Protein AF-A0A7C7U9U5-F1 (afdb_monomer)

Solvent-accessible surface area (backbone atoms only — not comparable to full-atom values): 8487 Å² total; per-residue (Å²): 133,89,76,88,84,78,99,73,86,86,86,87,78,86,52,72,63,61,55,50,49,50,51,50,50,47,53,46,39,74,75,70,62,76,80,76,63,93,83,74,55,76,63,56,59,49,48,33,50,52,46,45,48,65,56,68,72,44,64,77,46,37,72,56,42,53,72,72,32,30,50,54,52,48,53,52,51,47,56,51,35,47,54,51,37,70,52,36,88,82,43,54,72,69,54,50,51,50,51,53,53,51,50,50,54,50,46,36,51,46,30,59,60,19,36,75,41,59,75,92,47,18,47,61,42,42,52,54,52,48,52,53,49,51,52,51,53,57,49,52,58,63,73,76,105

Sequence (145 aa):
MRASSRAEGAALLLDLEYWHAACAMRRLALYFWKEPAKGKTMTDVETRRIAVERILEDEALTADLTDQAAALLLEWGLTRAEAMAQQAEELSQAELDAHLAALRRTMKRISRQAGKAAPKAQVERVRVLLAETEMVQNLEAKIGA

Secondary structure (DSSP, 8-state):
---------SSS---THHHHHHHHHHHHHHHH-----TT--HHHHHHHHHHHHHHHT-GGGTTTS-HHHHHHHHHHHHHHHHHHHHTTTSS-HHHHHHHHHHHHHHHHHHHHHHHTS-HHHHHHHHHHHHHHHHHHHHHHHHH--

Structure (mmCIF, N/CA/C/O backbone):
data_AF-A0A7C7U9U5-F1
#
_entry.id   AF-A0A7C7U9U5-F1
#
loop_
_atom_site.group_PDB
_atom_site.id
_atom_site.type_symbol
_atom_site.label_atom_id
_atom_site.label_alt_id
_atom_site.label_comp_id
_atom_site.label_asym_id
_atom_site.label_entity_id
_atom_site.label_seq_id
_atom_site.pdbx_PDB_ins_code
_atom_site.Cartn_x
_atom_site.Cartn_y
_atom_site.Cartn_z
_atom_site.occupancy
_atom_site.B_iso_or_equiv
_atom_site.auth_seq_id
_atom_site.auth_comp_id
_atom_site.auth_asym_id
_atom_site.auth_atom_id
_atom_site.pdbx_PDB_model_num
ATOM 1 N N . MET A 1 1 ? 15.422 -39.427 -37.088 1.00 35.88 1 MET A N 1
ATOM 2 C CA . MET A 1 1 ? 15.121 -38.144 -37.769 1.00 35.88 1 MET A CA 1
ATOM 3 C C . MET A 1 1 ? 13.836 -37.617 -37.149 1.00 35.88 1 MET A C 1
ATOM 5 O O . MET A 1 1 ? 12.877 -38.366 -37.120 1.00 35.88 1 MET A O 1
ATOM 9 N N . ARG A 1 2 ? 13.918 -36.579 -36.302 1.00 31.75 2 ARG A N 1
ATOM 10 C CA . ARG A 1 2 ? 13.602 -35.163 -36.621 1.00 31.75 2 ARG A CA 1
ATOM 11 C C . ARG A 1 2 ? 12.210 -35.003 -37.249 1.00 31.75 2 ARG A C 1
ATOM 13 O O . ARG A 1 2 ? 11.957 -35.652 -38.247 1.00 31.75 2 ARG A O 1
ATOM 20 N N . ALA A 1 3 ? 11.338 -34.100 -36.830 1.00 33.00 3 ALA A N 1
ATOM 21 C CA . ALA A 1 3 ? 11.265 -33.151 -35.718 1.00 33.00 3 ALA A CA 1
ATOM 22 C C . ALA A 1 3 ? 9.868 -32.491 -35.830 1.00 33.00 3 ALA A C 1
ATOM 24 O O . ALA A 1 3 ? 9.348 -32.457 -36.937 1.00 33.00 3 ALA A O 1
ATOM 25 N N . SER A 1 4 ? 9.340 -31.963 -34.714 1.00 34.16 4 SER A N 1
ATOM 26 C CA . SER A 1 4 ? 8.755 -30.607 -34.560 1.00 34.16 4 SER A CA 1
ATOM 27 C C . SER A 1 4 ? 7.737 -30.128 -35.624 1.00 34.16 4 SER A C 1
ATOM 29 O O . SER A 1 4 ? 7.989 -30.175 -36.813 1.00 34.16 4 SER A O 1
ATOM 31 N N . SER A 1 5 ? 6.600 -29.514 -35.326 1.00 36.78 5 SER A N 1
ATOM 32 C CA . SER A 1 5 ? 6.344 -28.459 -34.346 1.00 36.78 5 SER A CA 1
ATOM 33 C C . SER A 1 5 ? 4.878 -28.059 -34.572 1.00 36.78 5 SER A C 1
ATOM 35 O O . SER A 1 5 ? 4.452 -27.929 -35.715 1.00 36.78 5 SER A O 1
ATOM 37 N N . ARG A 1 6 ? 4.052 -27.948 -33.536 1.00 39.94 6 ARG A N 1
ATOM 38 C CA . ARG A 1 6 ? 3.688 -26.660 -32.915 1.00 39.94 6 ARG A CA 1
ATOM 39 C C . ARG A 1 6 ? 2.192 -26.409 -33.093 1.00 39.94 6 ARG A C 1
ATOM 41 O O . ARG A 1 6 ? 1.759 -25.556 -33.856 1.00 39.94 6 ARG A O 1
ATOM 48 N N . ALA A 1 7 ? 1.407 -27.141 -32.311 1.00 35.06 7 ALA A N 1
ATOM 49 C CA . ALA A 1 7 ? 0.141 -26.626 -31.806 1.00 35.06 7 ALA A CA 1
ATOM 50 C C . ALA A 1 7 ? 0.448 -25.701 -30.607 1.00 35.06 7 ALA A C 1
ATOM 52 O O . ALA A 1 7 ? 0.059 -25.969 -29.480 1.00 35.06 7 ALA A O 1
ATOM 53 N N . GLU A 1 8 ? 1.224 -24.642 -30.842 1.00 40.84 8 GLU A N 1
ATOM 54 C CA . GLU A 1 8 ? 1.424 -23.539 -29.895 1.00 40.84 8 GLU A CA 1
ATOM 55 C C . GLU A 1 8 ? 1.022 -22.274 -30.647 1.00 40.84 8 GLU A C 1
ATOM 57 O O . GLU A 1 8 ? 1.799 -21.717 -31.418 1.00 40.84 8 GLU A O 1
ATOM 62 N N . GLY A 1 9 ? -0.236 -21.871 -30.510 1.00 33.72 9 GLY A N 1
ATOM 63 C CA . GLY A 1 9 ? -0.741 -20.710 -31.241 1.00 33.72 9 GLY A CA 1
ATOM 64 C C . GLY A 1 9 ? -2.056 -20.150 -30.720 1.00 33.72 9 GLY A C 1
ATOM 65 O O . GLY A 1 9 ? -2.730 -19.450 -31.460 1.00 33.72 9 GLY A O 1
ATOM 66 N N . ALA A 1 10 ? -2.447 -20.467 -29.482 1.00 36.88 10 ALA A N 1
ATOM 67 C CA . ALA A 1 10 ? -3.734 -20.032 -28.928 1.00 36.88 10 ALA A CA 1
ATOM 68 C C . ALA A 1 10 ? -3.642 -19.378 -27.537 1.00 36.88 10 ALA A C 1
ATOM 70 O O . ALA A 1 10 ? -4.673 -19.120 -26.930 1.00 36.88 10 ALA A O 1
ATOM 71 N N . ALA A 1 11 ? -2.440 -19.109 -27.009 1.00 38.94 11 ALA A N 1
ATOM 72 C CA . ALA A 1 11 ? -2.285 -18.733 -25.596 1.00 38.94 11 ALA A CA 1
ATOM 73 C C . ALA A 1 11 ? -1.571 -17.396 -25.319 1.00 38.94 11 ALA A C 1
ATOM 75 O O . ALA A 1 11 ? -1.370 -17.071 -24.155 1.00 38.94 11 ALA A O 1
ATOM 76 N N . LEU A 1 12 ? -1.174 -16.611 -26.328 1.00 41.47 12 LEU A N 1
ATOM 77 C CA . LEU A 1 12 ? -0.322 -15.428 -26.095 1.00 41.47 12 LEU A CA 1
ATOM 78 C C . LEU A 1 12 ? -0.749 -14.157 -26.839 1.00 41.47 12 LEU A C 1
ATOM 80 O O . LEU A 1 12 ? 0.100 -13.350 -27.186 1.00 41.47 12 LEU A O 1
ATOM 84 N N . LEU A 1 13 ? -2.049 -13.962 -27.071 1.00 39.28 13 LEU A N 1
ATOM 85 C CA . LEU A 1 13 ? -2.590 -12.737 -27.684 1.00 39.28 13 LEU A CA 1
ATOM 86 C C . LEU A 1 13 ? -3.966 -12.365 -27.090 1.00 39.28 13 LEU A C 1
ATOM 88 O O . LEU A 1 13 ? -4.894 -11.993 -27.797 1.00 39.28 13 LEU A O 1
ATOM 92 N N . LEU A 1 14 ? -4.116 -12.482 -25.767 1.00 40.53 14 LEU A N 1
ATOM 93 C CA . LEU A 1 14 ? -5.095 -11.678 -25.023 1.00 40.53 14 LEU A CA 1
ATOM 94 C C . LEU A 1 14 ? -4.315 -10.559 -24.335 1.00 40.53 14 LEU A C 1
ATOM 96 O O . LEU A 1 14 ? -3.990 -10.604 -23.150 1.00 40.53 14 LEU A O 1
ATOM 100 N N . ASP A 1 15 ? -3.935 -9.632 -25.212 1.00 39.78 15 ASP A N 1
ATOM 101 C CA . ASP A 1 15 ? -3.209 -8.389 -25.010 1.00 39.78 15 ASP A CA 1
ATOM 102 C C . ASP A 1 15 ? -3.837 -7.492 -23.935 1.00 39.78 15 ASP A C 1
ATOM 104 O O . ASP A 1 15 ? -5.010 -7.620 -23.580 1.00 39.78 15 ASP A O 1
ATOM 108 N N . LEU A 1 16 ? -3.027 -6.540 -23.464 1.00 42.84 16 LEU A N 1
ATOM 109 C CA . LEU A 1 16 ? -3.282 -5.411 -22.552 1.00 42.84 16 LEU A CA 1
ATOM 110 C C . LEU A 1 16 ? -4.718 -4.843 -22.458 1.00 42.84 16 LEU A C 1
ATOM 112 O O . LEU A 1 16 ? -5.061 -4.238 -21.444 1.00 42.84 16 LEU A O 1
ATOM 116 N N . GLU A 1 17 ? -5.557 -4.997 -23.476 1.00 37.53 17 GLU A N 1
ATOM 117 C CA . GLU A 1 17 ? -6.953 -4.557 -23.484 1.00 37.53 17 GLU A CA 1
ATOM 118 C C . GLU A 1 17 ? -7.839 -5.357 -22.520 1.00 37.53 17 GLU A C 1
ATOM 120 O O . GLU A 1 17 ? -8.732 -4.776 -21.906 1.00 37.53 17 GLU A O 1
ATOM 125 N N . TYR A 1 18 ? -7.549 -6.643 -22.277 1.00 44.41 18 TYR A N 1
ATOM 126 C CA . TYR A 1 18 ? -8.264 -7.428 -21.258 1.00 44.41 18 TYR A CA 1
ATOM 127 C C . TYR A 1 18 ? -7.891 -6.981 -19.833 1.00 44.41 18 TYR A C 1
ATOM 129 O O . TYR A 1 18 ? -8.721 -7.023 -18.926 1.00 44.41 18 TYR A O 1
ATOM 137 N N . TRP A 1 19 ? -6.665 -6.473 -19.644 1.00 42.41 19 TRP A N 1
ATOM 138 C CA . TRP A 1 19 ? -6.205 -5.871 -18.386 1.00 42.41 19 TRP A CA 1
ATOM 139 C C . TRP A 1 19 ? -6.779 -4.463 -18.182 1.00 42.41 19 TRP A C 1
ATOM 141 O O . TRP A 1 19 ? -7.214 -4.145 -17.081 1.00 42.41 19 TRP A O 1
ATOM 151 N N . HIS A 1 20 ? -6.887 -3.639 -19.230 1.00 42.66 20 HIS A N 1
ATOM 152 C CA . HIS A 1 20 ? -7.583 -2.349 -19.148 1.00 42.66 20 HIS A CA 1
ATOM 153 C C . HIS A 1 20 ? -9.096 -2.506 -18.971 1.00 42.66 20 HIS A C 1
ATOM 155 O O . HIS A 1 20 ? -9.679 -1.756 -18.193 1.00 42.66 20 HIS A O 1
ATOM 161 N N . ALA A 1 21 ? -9.731 -3.494 -19.607 1.00 39.59 21 ALA A N 1
ATOM 162 C CA . ALA A 1 21 ? -11.138 -3.813 -19.391 1.00 39.59 21 ALA A CA 1
ATOM 163 C C . ALA A 1 21 ? -11.374 -4.380 -17.984 1.00 39.59 21 ALA A C 1
ATOM 165 O O . ALA A 1 21 ? -12.330 -3.977 -17.334 1.00 39.59 21 ALA A O 1
ATOM 166 N N . ALA A 1 22 ? -10.486 -5.228 -17.454 1.00 43.53 22 ALA A N 1
ATOM 167 C CA . ALA A 1 22 ? -10.568 -5.705 -16.072 1.00 43.53 22 ALA A CA 1
ATOM 168 C C . ALA A 1 22 ? -10.288 -4.591 -15.045 1.00 43.53 22 ALA A C 1
ATOM 170 O O . ALA A 1 22 ? -10.997 -4.496 -14.046 1.00 43.53 22 ALA A O 1
ATOM 171 N N . CYS A 1 23 ? -9.327 -3.696 -15.294 1.00 40.41 23 CYS A N 1
ATOM 172 C CA . CYS A 1 23 ? -9.069 -2.525 -14.451 1.00 40.41 23 CYS A CA 1
ATOM 173 C C . CYS A 1 23 ? -10.193 -1.487 -14.534 1.00 40.41 23 CYS A C 1
ATOM 175 O O . CYS A 1 23 ? -10.561 -0.931 -13.507 1.00 40.41 23 CYS A O 1
ATOM 177 N N . ALA A 1 24 ? -10.783 -1.241 -15.705 1.00 40.00 24 ALA A N 1
ATOM 178 C CA . ALA A 1 24 ? -11.919 -0.334 -15.870 1.00 40.00 24 ALA A CA 1
ATOM 179 C C . ALA A 1 24 ? -13.219 -0.939 -15.324 1.00 40.00 24 ALA A C 1
ATOM 181 O O . ALA A 1 24 ? -13.995 -0.228 -14.693 1.00 40.00 24 ALA A O 1
ATOM 182 N N . MET A 1 25 ? -13.430 -2.250 -15.468 1.00 35.06 25 MET A N 1
ATOM 183 C CA . MET A 1 25 ? -14.557 -2.953 -14.851 1.00 35.06 25 MET A CA 1
ATOM 184 C C . MET A 1 25 ? -14.392 -3.088 -13.338 1.00 35.06 25 MET A C 1
ATOM 186 O O . MET A 1 25 ? -15.389 -3.009 -12.632 1.00 35.06 25 MET A O 1
ATOM 190 N N . ARG A 1 26 ? -13.167 -3.183 -12.802 1.00 47.38 26 ARG A N 1
ATOM 191 C CA . ARG A 1 26 ? -12.921 -3.119 -11.352 1.00 47.38 26 ARG A CA 1
ATOM 192 C C . ARG A 1 26 ? -12.973 -1.690 -10.813 1.00 47.38 26 ARG A C 1
ATOM 194 O O . ARG A 1 26 ? -13.443 -1.499 -9.703 1.00 47.38 26 ARG A O 1
ATOM 201 N N . ARG A 1 27 ? -12.608 -0.679 -11.608 1.00 43.22 27 ARG A N 1
ATOM 202 C CA . ARG A 1 27 ? -12.834 0.748 -11.314 1.00 43.22 27 ARG A CA 1
ATOM 203 C C . ARG A 1 27 ? -14.328 1.083 -11.307 1.00 43.22 27 ARG A C 1
ATOM 205 O O . ARG A 1 27 ? -14.774 1.778 -10.407 1.00 43.22 27 ARG A O 1
ATOM 212 N N . LEU A 1 28 ? -15.116 0.528 -12.228 1.00 42.09 28 LEU A N 1
ATOM 213 C CA . LEU A 1 28 ? -16.578 0.624 -12.203 1.00 42.09 28 LEU A CA 1
ATOM 214 C C . LEU A 1 28 ? -17.199 -0.233 -11.092 1.00 42.09 28 LEU A C 1
ATOM 216 O O . LEU A 1 28 ? -18.157 0.212 -10.483 1.00 42.09 28 LEU A O 1
ATOM 220 N N . ALA A 1 29 ? -16.637 -1.390 -10.734 1.00 44.09 29 ALA A N 1
ATOM 221 C CA . ALA A 1 29 ? -17.088 -2.168 -9.575 1.00 44.09 29 ALA A CA 1
ATOM 222 C C . ALA A 1 29 ? -16.782 -1.465 -8.238 1.00 44.09 29 ALA A C 1
ATOM 224 O O . ALA A 1 29 ? -17.594 -1.531 -7.318 1.00 44.09 29 ALA A O 1
ATOM 225 N N . LEU A 1 30 ? -15.661 -0.736 -8.153 1.00 47.00 30 LEU A N 1
ATOM 226 C CA . LEU A 1 30 ? -15.316 0.140 -7.027 1.00 47.00 30 LEU A CA 1
ATOM 227 C C . LEU A 1 30 ? -16.237 1.370 -6.940 1.00 47.00 30 LEU A C 1
ATOM 229 O O . LEU A 1 30 ? -16.491 1.844 -5.839 1.00 47.00 30 LEU A O 1
ATOM 233 N N . TYR A 1 31 ? -16.778 1.850 -8.067 1.00 44.44 31 TYR A N 1
ATOM 234 C CA . TYR A 1 31 ? -17.786 2.919 -8.088 1.00 44.44 31 TYR A CA 1
ATOM 235 C C . TYR A 1 31 ? -19.244 2.423 -8.008 1.00 44.44 31 TYR A C 1
ATOM 237 O O . TYR A 1 31 ? -20.115 3.231 -7.697 1.00 44.44 31 TYR A O 1
ATOM 245 N N . PHE A 1 32 ? -19.540 1.141 -8.273 1.00 44.78 32 PHE A N 1
ATOM 246 C CA . PHE A 1 32 ? -20.923 0.687 -8.492 1.00 44.78 32 PHE A CA 1
ATOM 247 C C . PHE A 1 32 ? -21.409 -0.518 -7.674 1.00 44.78 32 PHE A C 1
ATOM 249 O O . PHE A 1 32 ? -22.621 -0.700 -7.630 1.00 44.78 32 PHE A O 1
ATOM 256 N N . TRP A 1 33 ? -20.593 -1.369 -7.028 1.00 41.91 33 TRP A N 1
ATOM 257 C CA . TRP A 1 33 ? -21.207 -2.581 -6.452 1.00 41.91 33 TRP A CA 1
ATOM 258 C C . TRP A 1 33 ? -20.448 -3.292 -5.328 1.00 41.91 33 TRP A C 1
ATOM 260 O O . TRP A 1 33 ? -19.623 -4.178 -5.546 1.00 41.91 33 TRP A O 1
ATOM 270 N N . LYS A 1 34 ? -20.908 -3.043 -4.103 1.00 40.94 34 LYS A N 1
ATOM 271 C CA . LYS A 1 34 ? -21.497 -4.117 -3.295 1.00 40.94 34 LYS A CA 1
ATOM 272 C C . LYS A 1 34 ? -22.622 -3.487 -2.485 1.00 40.94 34 LYS A C 1
ATOM 274 O O . LYS A 1 34 ? -22.343 -2.729 -1.558 1.00 40.94 34 LYS A O 1
ATOM 279 N N . GLU A 1 35 ? -23.871 -3.755 -2.873 1.00 45.56 35 GLU A N 1
ATOM 280 C CA . GLU A 1 35 ? -25.039 -3.452 -2.040 1.00 45.56 35 GLU A CA 1
ATOM 281 C C . GLU A 1 35 ? -24.721 -3.872 -0.597 1.00 45.56 35 GLU A C 1
ATOM 283 O O . GLU A 1 35 ? -24.213 -4.986 -0.393 1.00 45.56 35 GLU A O 1
ATOM 288 N N . PRO A 1 36 ? -24.923 -2.994 0.403 1.00 43.12 36 PRO A N 1
ATOM 289 C CA . PRO A 1 36 ? -24.599 -3.343 1.771 1.00 43.12 36 PRO A CA 1
ATOM 290 C C . PRO A 1 36 ? -25.417 -4.577 2.139 1.00 43.12 36 PRO A C 1
ATOM 292 O O . PRO A 1 36 ? -26.648 -4.580 2.059 1.00 43.12 36 PRO A O 1
ATOM 295 N N . ALA A 1 37 ? -24.713 -5.647 2.514 1.00 49.41 37 ALA A N 1
ATOM 296 C CA . ALA A 1 37 ? -25.331 -6.811 3.122 1.00 49.41 37 ALA A CA 1
ATOM 297 C C . ALA A 1 37 ? -26.270 -6.316 4.232 1.00 49.41 37 ALA A C 1
ATOM 299 O O . ALA A 1 37 ? -25.880 -5.457 5.027 1.00 49.41 37 ALA A O 1
ATOM 300 N N . LYS A 1 38 ? -27.515 -6.813 4.234 1.00 40.75 38 LYS A N 1
ATOM 301 C CA . LYS A 1 38 ? -28.560 -6.444 5.199 1.00 40.75 38 LYS A CA 1
ATOM 302 C C . LYS A 1 38 ? -27.982 -6.506 6.622 1.00 40.75 38 LYS A C 1
ATOM 304 O O . LYS A 1 38 ? -27.803 -7.601 7.141 1.00 40.75 38 LYS A O 1
ATOM 309 N N . GLY A 1 39 ? -27.664 -5.350 7.216 1.00 47.69 39 GLY A N 1
ATOM 310 C CA . GLY A 1 39 ? -27.131 -5.253 8.582 1.00 47.69 39 GLY A CA 1
ATOM 311 C C . GLY A 1 39 ? -25.975 -4.272 8.831 1.00 47.69 39 GLY A C 1
ATOM 312 O O . GLY A 1 39 ? -25.702 -4.005 9.994 1.00 47.69 39 GLY A O 1
ATOM 313 N N . LYS A 1 40 ? -25.309 -3.702 7.812 1.00 48.47 40 LYS A N 1
ATOM 314 C CA . LYS A 1 40 ? -24.222 -2.719 8.041 1.00 48.47 40 LYS A CA 1
ATOM 315 C C . LYS A 1 40 ? -24.754 -1.350 8.485 1.00 48.47 40 LYS A C 1
ATOM 317 O O . LYS A 1 40 ? -25.587 -0.755 7.801 1.00 48.47 40 LYS A O 1
ATOM 322 N N . THR A 1 41 ? -24.274 -0.852 9.625 1.00 57.44 41 THR A N 1
ATOM 323 C CA . THR A 1 41 ? -24.583 0.489 10.141 1.00 57.44 41 THR A CA 1
ATOM 324 C C . THR A 1 41 ? -23.923 1.560 9.265 1.00 57.44 41 THR A C 1
ATOM 326 O O . THR A 1 41 ? -22.850 1.355 8.703 1.00 57.44 41 THR A O 1
ATOM 329 N N . MET A 1 42 ? -24.561 2.728 9.136 1.00 51.88 42 MET A N 1
ATOM 330 C CA . MET A 1 42 ? -24.071 3.865 8.334 1.00 51.88 42 MET A CA 1
ATOM 331 C C . MET A 1 42 ? -22.630 4.288 8.692 1.00 51.88 42 MET A C 1
ATOM 333 O O . MET A 1 42 ? -21.917 4.833 7.855 1.00 51.88 42 MET A O 1
ATOM 337 N N . THR A 1 43 ? -22.189 3.986 9.915 1.00 61.09 43 THR A N 1
ATOM 338 C CA . THR A 1 43 ? -20.844 4.252 10.431 1.00 61.09 43 THR A CA 1
ATOM 339 C C . THR A 1 43 ? -19.764 3.371 9.799 1.00 61.09 43 THR A C 1
ATOM 341 O O . THR A 1 43 ? -18.687 3.876 9.520 1.00 61.09 43 THR A O 1
ATOM 344 N N . ASP A 1 44 ? -20.029 2.095 9.499 1.00 65.69 44 ASP A N 1
ATOM 345 C CA . ASP A 1 44 ? -19.041 1.197 8.864 1.00 65.69 44 ASP A CA 1
ATOM 346 C C . ASP A 1 44 ? -18.716 1.628 7.421 1.00 65.69 44 ASP A C 1
ATOM 348 O O . ASP A 1 44 ? -17.558 1.606 6.992 1.00 65.69 44 ASP A O 1
ATOM 352 N N . VAL A 1 45 ? -19.730 2.091 6.685 1.00 67.75 45 VAL A N 1
ATOM 353 C CA . VAL A 1 45 ? -19.561 2.601 5.316 1.00 67.75 45 VAL A CA 1
ATOM 354 C C . VAL A 1 45 ? -18.718 3.878 5.312 1.00 67.75 45 VAL A C 1
ATOM 356 O O . VAL A 1 45 ? -17.817 4.014 4.482 1.00 67.75 45 VAL A O 1
ATOM 359 N N . GLU A 1 46 ? -18.972 4.783 6.257 1.00 74.81 46 GLU A N 1
ATOM 360 C CA . GLU A 1 46 ? -18.227 6.036 6.394 1.00 74.81 46 GLU A CA 1
ATOM 361 C C . GLU A 1 46 ? -16.776 5.788 6.828 1.00 74.81 46 GLU A C 1
ATOM 363 O O . GLU A 1 46 ? -15.848 6.315 6.217 1.00 74.81 46 GLU A O 1
ATOM 368 N N . THR A 1 47 ? -16.549 4.901 7.799 1.00 73.81 47 THR A N 1
ATOM 369 C CA . THR A 1 47 ? -15.203 4.522 8.253 1.00 73.81 47 THR A CA 1
ATOM 370 C C . THR A 1 47 ? -14.366 3.924 7.123 1.00 73.81 47 THR A C 1
ATOM 372 O O . THR A 1 47 ? -13.202 4.293 6.943 1.00 73.81 47 THR A O 1
ATOM 375 N N . ARG A 1 48 ? -14.955 3.043 6.303 1.00 74.06 48 ARG A N 1
ATOM 376 C CA . ARG A 1 48 ? -14.283 2.493 5.115 1.00 74.06 48 ARG A CA 1
ATOM 377 C C . ARG A 1 48 ? -13.926 3.588 4.116 1.00 74.06 48 ARG A C 1
ATOM 379 O O . ARG A 1 48 ? -12.819 3.587 3.578 1.00 74.06 48 ARG A O 1
ATOM 386 N N . ARG A 1 49 ? -14.855 4.507 3.856 1.00 75.81 49 ARG A N 1
ATOM 387 C CA . ARG A 1 49 ? -14.640 5.614 2.925 1.00 75.81 49 ARG A CA 1
ATOM 388 C C . ARG A 1 49 ? -13.499 6.518 3.394 1.00 75.81 49 ARG A C 1
ATOM 390 O O . ARG A 1 49 ? -12.584 6.769 2.615 1.00 75.81 49 ARG A O 1
ATOM 397 N N . ILE A 1 50 ? -13.506 6.916 4.666 1.00 77.62 50 ILE A N 1
ATOM 398 C CA . ILE A 1 50 ? -12.446 7.731 5.273 1.00 77.62 50 ILE A CA 1
ATOM 399 C C . ILE A 1 50 ? -11.097 7.013 5.163 1.00 77.62 50 ILE A C 1
ATOM 401 O O . ILE A 1 50 ? -10.112 7.616 4.746 1.00 77.62 50 ILE A O 1
ATOM 405 N N . ALA A 1 51 ? -11.039 5.715 5.471 1.00 75.81 51 ALA A N 1
ATOM 406 C CA . ALA A 1 51 ? -9.804 4.937 5.381 1.00 75.81 51 ALA A CA 1
ATOM 407 C C . ALA A 1 51 ? -9.196 4.939 3.967 1.00 75.81 51 ALA A C 1
ATOM 409 O O . ALA A 1 51 ? -7.983 5.095 3.806 1.00 75.81 51 ALA A O 1
ATOM 410 N N . VAL A 1 52 ? -10.043 4.809 2.945 1.00 75.25 52 VAL A N 1
ATOM 411 C CA . VAL A 1 52 ? -9.645 4.867 1.533 1.00 75.25 52 VAL A CA 1
ATOM 412 C C . VAL A 1 52 ? -9.188 6.271 1.138 1.00 75.25 52 VAL A C 1
ATOM 414 O O . VAL A 1 52 ? -8.102 6.420 0.575 1.00 75.25 52 VAL A O 1
ATOM 417 N N . GLU A 1 53 ? -9.971 7.302 1.461 1.00 77.56 53 GLU A N 1
ATOM 418 C CA . GLU A 1 53 ? -9.640 8.699 1.148 1.00 77.56 53 GLU A CA 1
ATOM 419 C C . GLU A 1 53 ? -8.291 9.091 1.765 1.00 77.56 53 GLU A C 1
ATOM 421 O O . GLU A 1 53 ? -7.425 9.626 1.073 1.00 77.56 53 GLU A O 1
ATOM 426 N N . ARG A 1 54 ? -8.033 8.697 3.018 1.00 77.56 54 ARG A N 1
ATOM 427 C CA . ARG A 1 54 ? -6.760 8.964 3.706 1.00 77.56 54 ARG A CA 1
ATOM 428 C C . ARG A 1 54 ? -5.538 8.381 3.010 1.00 77.56 54 ARG A C 1
ATOM 430 O O . ARG A 1 54 ? -4.449 8.939 3.162 1.00 77.56 54 ARG A O 1
ATOM 437 N N . ILE A 1 55 ? -5.676 7.263 2.303 1.00 77.19 55 ILE A N 1
ATOM 438 C CA . ILE A 1 55 ? -4.582 6.684 1.515 1.00 77.19 55 ILE A CA 1
ATOM 439 C C . ILE A 1 55 ? -4.405 7.453 0.211 1.00 77.19 55 ILE A C 1
ATOM 441 O O . ILE A 1 55 ? -3.276 7.756 -0.159 1.00 77.19 55 ILE A O 1
ATOM 445 N N . LEU A 1 56 ? -5.501 7.793 -0.465 1.00 75.94 56 LEU A N 1
ATOM 446 C CA . LEU A 1 56 ? -5.460 8.460 -1.766 1.00 75.94 56 LEU A CA 1
ATOM 447 C C . LEU A 1 56 ? -5.042 9.937 -1.691 1.00 75.94 56 LEU A C 1
ATOM 449 O O . LEU A 1 56 ? -4.507 10.448 -2.667 1.00 75.94 56 LEU A O 1
ATOM 453 N N . GLU A 1 57 ? -5.218 10.601 -0.544 1.00 77.75 57 GLU A N 1
ATOM 454 C CA . GLU A 1 57 ? -4.743 11.975 -0.288 1.00 77.75 57 GLU A CA 1
ATOM 455 C C . GLU A 1 57 ? -3.215 12.140 -0.436 1.00 77.75 57 GLU A C 1
ATOM 457 O O . GLU A 1 57 ? -2.716 13.256 -0.561 1.00 77.75 57 GLU A O 1
ATOM 462 N N . ASP A 1 58 ? -2.447 11.049 -0.388 1.00 77.56 58 ASP A N 1
ATOM 463 C CA . ASP A 1 58 ? -0.988 11.091 -0.330 1.00 77.56 58 ASP A CA 1
ATOM 464 C C . ASP A 1 58 ? -0.361 10.779 -1.696 1.00 77.56 58 ASP A C 1
ATOM 466 O O . ASP A 1 58 ? 0.091 9.666 -1.970 1.00 77.56 58 ASP A O 1
ATOM 470 N N . GLU A 1 59 ? -0.299 11.794 -2.560 1.00 72.81 59 GLU A N 1
ATOM 471 C CA . GLU A 1 59 ? 0.276 11.695 -3.913 1.00 72.81 59 GLU A CA 1
ATOM 472 C C . GLU A 1 59 ? 1.723 11.160 -3.910 1.00 72.81 59 GLU A C 1
ATOM 474 O O . GLU A 1 59 ? 2.144 10.435 -4.818 1.00 72.81 59 GLU A O 1
ATOM 479 N N . ALA A 1 60 ? 2.476 11.422 -2.834 1.00 77.94 60 ALA A N 1
ATOM 480 C CA . ALA A 1 60 ? 3.846 10.942 -2.665 1.00 77.94 60 ALA A CA 1
ATOM 481 C C . ALA A 1 60 ? 3.956 9.408 -2.567 1.00 77.94 60 ALA A C 1
ATOM 483 O O . ALA A 1 60 ? 5.063 8.872 -2.610 1.00 77.94 60 ALA A O 1
ATOM 484 N N . LEU A 1 61 ? 2.841 8.682 -2.438 1.00 78.25 61 LEU A N 1
ATOM 485 C CA . LEU A 1 61 ? 2.819 7.219 -2.478 1.00 78.25 61 LEU A CA 1
ATOM 486 C C . LEU A 1 61 ? 3.183 6.649 -3.847 1.00 78.25 61 LEU A C 1
ATOM 488 O O . LEU A 1 61 ? 3.670 5.522 -3.919 1.00 78.25 61 LEU A O 1
ATOM 492 N N . THR A 1 62 ? 2.976 7.405 -4.921 1.00 83.19 62 THR A N 1
ATOM 493 C CA . THR A 1 62 ? 3.144 6.902 -6.295 1.00 83.19 62 THR A CA 1
ATOM 494 C C . THR A 1 62 ? 4.169 7.679 -7.113 1.00 83.19 62 THR A C 1
ATOM 496 O O . THR A 1 62 ? 4.517 7.242 -8.202 1.00 83.19 62 THR A O 1
ATOM 499 N N . ALA A 1 63 ? 4.718 8.765 -6.561 1.00 84.06 63 ALA A N 1
ATOM 500 C CA . ALA A 1 63 ? 5.604 9.693 -7.264 1.00 84.06 63 ALA A CA 1
ATOM 501 C C . ALA A 1 63 ? 6.845 9.047 -7.917 1.00 84.06 63 ALA A C 1
ATOM 503 O O . ALA A 1 63 ? 7.288 9.510 -8.964 1.00 84.06 63 ALA A O 1
ATOM 504 N N . ASP A 1 64 ? 7.392 7.980 -7.326 1.00 87.50 64 ASP A N 1
ATOM 505 C CA . ASP A 1 64 ? 8.606 7.310 -7.819 1.00 87.50 64 ASP A CA 1
ATOM 506 C C . ASP A 1 64 ? 8.312 6.098 -8.735 1.00 87.50 64 ASP A C 1
ATOM 508 O O . ASP A 1 64 ? 9.231 5.381 -9.150 1.00 87.50 64 ASP A O 1
ATOM 512 N N . LEU A 1 65 ? 7.036 5.822 -9.026 1.00 90.00 65 LEU A N 1
ATOM 513 C CA . LEU A 1 65 ? 6.587 4.606 -9.702 1.00 90.00 65 LEU A CA 1
ATOM 514 C C . LEU A 1 65 ? 5.979 4.895 -11.075 1.00 90.00 65 LEU A C 1
ATOM 516 O O . LEU A 1 65 ? 5.321 5.901 -11.301 1.00 90.00 65 LEU A O 1
ATOM 520 N N . THR A 1 66 ? 6.145 3.943 -11.989 1.00 91.12 66 THR A N 1
ATOM 521 C CA . THR A 1 66 ? 5.327 3.849 -13.203 1.00 91.12 66 THR A CA 1
ATOM 522 C C . THR A 1 66 ? 3.866 3.586 -12.848 1.00 91.12 66 THR A C 1
ATOM 524 O O . THR A 1 66 ? 3.584 2.912 -11.856 1.00 91.12 66 THR A O 1
ATOM 527 N N . ASP A 1 67 ? 2.940 4.018 -13.706 1.00 84.81 67 ASP A N 1
ATOM 528 C CA . ASP A 1 67 ? 1.493 3.867 -13.491 1.00 84.81 67 ASP A CA 1
ATOM 529 C C . ASP A 1 67 ? 1.080 2.430 -13.138 1.00 84.81 67 ASP A C 1
ATOM 531 O O . ASP A 1 67 ? 0.266 2.208 -12.245 1.00 84.81 67 ASP A O 1
ATOM 535 N N . GLN A 1 68 ? 1.683 1.431 -13.793 1.00 84.88 68 GLN A N 1
ATOM 536 C CA . GLN A 1 68 ? 1.392 0.019 -13.527 1.00 84.88 68 GLN A CA 1
ATOM 537 C C . GLN A 1 68 ? 1.868 -0.424 -12.136 1.00 84.88 68 GLN A C 1
ATOM 539 O O . GLN A 1 68 ? 1.158 -1.146 -11.436 1.00 84.88 68 GLN A O 1
ATOM 544 N N . ALA A 1 69 ? 3.061 0.004 -11.717 1.00 86.00 69 ALA A N 1
ATOM 545 C CA . ALA A 1 69 ? 3.597 -0.317 -10.396 1.00 86.00 69 ALA A CA 1
ATOM 546 C C . ALA A 1 69 ? 2.840 0.435 -9.286 1.00 86.00 69 ALA A C 1
ATOM 548 O O . ALA A 1 69 ? 2.551 -0.139 -8.235 1.00 86.00 69 ALA A O 1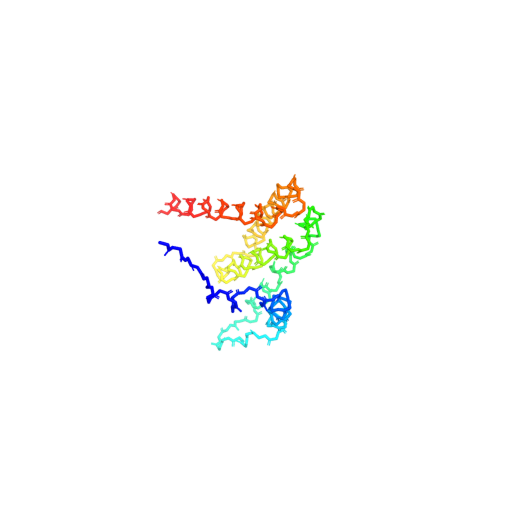
ATOM 549 N N . ALA A 1 70 ? 2.469 1.690 -9.545 1.00 86.81 70 ALA A N 1
ATOM 550 C CA . ALA A 1 70 ? 1.636 2.507 -8.673 1.00 86.81 70 ALA A CA 1
ATOM 551 C C . ALA A 1 70 ? 0.247 1.887 -8.467 1.00 86.81 70 ALA A C 1
ATOM 553 O O . ALA A 1 70 ? -0.195 1.755 -7.327 1.00 86.81 70 ALA A O 1
ATOM 554 N N . ALA A 1 71 ? -0.414 1.444 -9.543 1.00 86.88 71 ALA A N 1
ATOM 555 C CA . ALA A 1 71 ? -1.723 0.799 -9.471 1.00 86.88 71 ALA A CA 1
ATOM 556 C C . ALA A 1 71 ? -1.702 -0.453 -8.581 1.00 86.88 71 ALA A C 1
ATOM 558 O O . ALA A 1 71 ? -2.588 -0.625 -7.747 1.00 86.88 71 ALA A O 1
ATOM 559 N N . LEU A 1 72 ? -0.661 -1.283 -8.705 1.00 89.62 72 LEU A N 1
ATOM 560 C CA . LEU A 1 72 ? -0.504 -2.493 -7.896 1.00 89.62 72 LEU A CA 1
ATOM 561 C C . LEU A 1 72 ? -0.304 -2.166 -6.406 1.00 89.62 72 LEU A C 1
ATOM 563 O O . LEU A 1 72 ? -0.917 -2.796 -5.544 1.00 89.62 72 LEU A O 1
ATOM 567 N N . LEU A 1 73 ? 0.516 -1.156 -6.092 1.00 90.56 73 LEU A N 1
ATOM 568 C CA . LEU A 1 73 ? 0.722 -0.706 -4.713 1.00 90.56 73 LEU A CA 1
ATOM 569 C C . LEU A 1 73 ? -0.561 -0.122 -4.103 1.00 90.56 73 LEU A C 1
ATOM 571 O O . LEU A 1 73 ? -0.879 -0.407 -2.947 1.00 90.56 73 LEU A O 1
ATOM 575 N N . LEU A 1 74 ? -1.302 0.682 -4.870 1.00 88.06 74 LEU A N 1
ATOM 576 C CA . LEU A 1 74 ? -2.571 1.261 -4.432 1.00 88.06 74 LEU A CA 1
ATOM 577 C C . LEU A 1 74 ? -3.633 0.185 -4.207 1.00 88.06 74 LEU A C 1
ATOM 579 O O . LEU A 1 74 ? -4.310 0.222 -3.186 1.00 88.06 74 LEU A O 1
ATOM 583 N N . GLU A 1 75 ? -3.752 -0.798 -5.100 1.00 88.62 75 GLU A N 1
ATOM 584 C CA . GLU A 1 75 ? -4.690 -1.912 -4.931 1.00 88.62 75 GLU A CA 1
ATOM 585 C C . GLU A 1 75 ? -4.435 -2.673 -3.623 1.00 88.62 75 GLU A C 1
ATOM 587 O O . GLU A 1 75 ? -5.370 -2.960 -2.867 1.00 88.62 75 GLU A O 1
ATOM 592 N N . TRP A 1 76 ? -3.164 -2.952 -3.326 1.00 92.31 76 TRP A N 1
ATOM 593 C CA . TRP A 1 76 ? -2.774 -3.580 -2.070 1.00 92.31 76 TRP A CA 1
ATOM 594 C C . TRP A 1 76 ? -3.130 -2.710 -0.856 1.00 92.31 76 TRP A C 1
ATOM 596 O O . TRP A 1 76 ? -3.754 -3.189 0.094 1.00 92.31 76 TRP A O 1
ATOM 606 N N . GLY A 1 77 ? -2.794 -1.416 -0.902 1.00 89.62 77 GLY A N 1
ATOM 607 C CA . GLY A 1 77 ? -3.089 -0.469 0.175 1.00 89.62 77 GLY A CA 1
ATOM 608 C C . GLY A 1 77 ? -4.585 -0.342 0.458 1.00 89.62 77 GLY A C 1
ATOM 609 O O . GLY A 1 77 ? -4.998 -0.398 1.615 1.00 89.62 77 GLY A O 1
ATOM 610 N N . LEU A 1 78 ? -5.405 -0.250 -0.591 1.00 86.81 78 LEU A N 1
ATOM 611 C CA . LEU A 1 78 ? -6.863 -0.191 -0.487 1.00 86.81 78 LEU A CA 1
ATOM 612 C C . LEU A 1 78 ? -7.429 -1.467 0.131 1.00 86.81 78 LEU A C 1
ATOM 614 O O . LEU A 1 78 ? -8.192 -1.396 1.090 1.00 86.81 78 LEU A O 1
ATOM 618 N N . THR A 1 79 ? -6.995 -2.633 -0.351 1.00 87.69 79 THR A N 1
ATOM 619 C CA . THR A 1 79 ? -7.422 -3.928 0.201 1.00 87.69 79 THR A CA 1
ATOM 620 C C . THR A 1 79 ? -7.113 -4.015 1.699 1.00 87.69 79 THR A C 1
ATOM 622 O O . THR A 1 79 ? -7.935 -4.481 2.490 1.00 87.69 79 THR A O 1
ATOM 625 N N . ARG A 1 80 ? -5.945 -3.515 2.120 1.00 87.56 80 ARG A N 1
ATOM 626 C CA . ARG A 1 80 ? -5.542 -3.524 3.528 1.00 87.56 80 ARG A CA 1
ATOM 627 C C . ARG A 1 80 ? -6.345 -2.539 4.378 1.00 87.56 80 ARG A C 1
ATOM 629 O O . ARG A 1 80 ? -6.750 -2.898 5.480 1.00 87.56 80 ARG A O 1
ATOM 636 N N . ALA A 1 81 ? -6.603 -1.341 3.864 1.00 85.88 81 ALA A N 1
ATOM 637 C CA . ALA A 1 81 ? -7.422 -0.332 4.533 1.00 85.88 81 ALA A CA 1
ATOM 638 C C . ALA A 1 81 ? -8.858 -0.810 4.749 1.00 85.88 81 ALA A C 1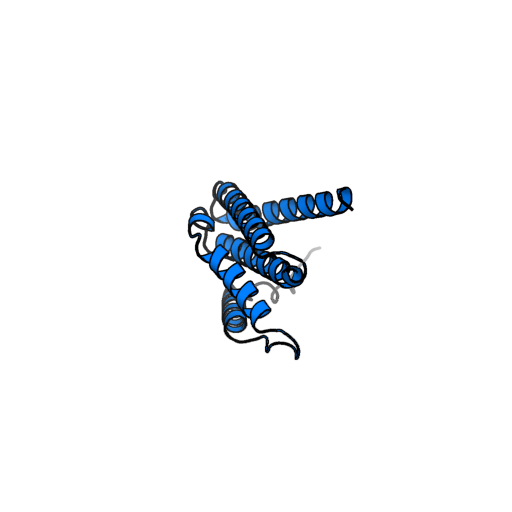
ATOM 640 O O . ALA A 1 81 ? -9.429 -0.609 5.816 1.00 85.88 81 ALA A O 1
ATOM 641 N N . GLU A 1 82 ? -9.424 -1.495 3.755 1.00 83.19 82 GLU A N 1
ATOM 642 C CA . GLU A 1 82 ? -10.755 -2.085 3.857 1.00 83.19 82 GLU A CA 1
ATOM 643 C C . GLU A 1 82 ? -10.813 -3.192 4.906 1.00 83.19 82 GLU A C 1
ATOM 645 O O . GLU A 1 82 ? -11.773 -3.246 5.672 1.00 83.19 82 GLU A O 1
ATOM 650 N N . ALA A 1 83 ? -9.790 -4.049 4.977 1.00 83.88 83 ALA A N 1
ATOM 651 C CA . ALA A 1 83 ? -9.702 -5.072 6.015 1.00 83.88 83 ALA A CA 1
ATOM 652 C C . ALA A 1 83 ? -9.609 -4.451 7.421 1.00 83.88 83 ALA A C 1
ATOM 654 O O . ALA A 1 83 ? -10.294 -4.905 8.331 1.00 83.88 83 ALA A O 1
ATOM 655 N N . MET A 1 84 ? -8.825 -3.378 7.587 1.00 83.44 84 MET A N 1
ATOM 656 C CA . MET A 1 84 ? -8.730 -2.635 8.853 1.00 83.44 84 MET A CA 1
ATOM 657 C C . MET A 1 84 ? -10.058 -1.968 9.227 1.00 83.44 84 MET A C 1
ATOM 659 O O . MET A 1 84 ? -10.468 -2.033 10.379 1.00 83.44 84 MET A O 1
ATOM 663 N N . ALA A 1 85 ? -10.760 -1.374 8.257 1.00 79.69 85 ALA A N 1
ATOM 664 C CA . ALA A 1 85 ? -12.070 -0.769 8.481 1.00 79.69 85 ALA A CA 1
ATOM 665 C C . ALA A 1 85 ? -13.140 -1.810 8.855 1.00 79.69 85 ALA A C 1
ATOM 667 O O . ALA A 1 85 ? -14.002 -1.525 9.675 1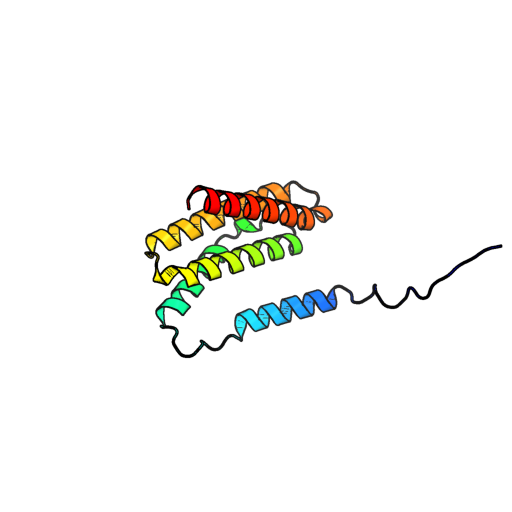.00 79.69 85 ALA A O 1
ATOM 668 N N . GLN A 1 86 ? -13.067 -3.030 8.312 1.00 79.75 86 GLN A N 1
ATOM 669 C CA . GLN A 1 86 ? -13.952 -4.135 8.713 1.00 79.75 86 GLN A CA 1
ATOM 670 C C . GLN A 1 86 ? -13.663 -4.640 10.131 1.00 79.75 86 GLN A C 1
ATOM 672 O O . GLN A 1 86 ? -14.567 -5.126 10.799 1.00 79.75 86 GLN A O 1
ATOM 677 N N . GLN A 1 87 ? -12.417 -4.519 10.588 1.00 73.38 87 GLN A N 1
ATOM 678 C CA . GLN A 1 87 ? -12.007 -4.833 11.959 1.00 73.38 87 GLN A CA 1
ATOM 679 C C . GLN A 1 87 ? -12.262 -3.664 12.927 1.00 73.38 87 GLN A C 1
ATOM 681 O O . GLN A 1 87 ? -12.080 -3.809 14.132 1.00 73.38 87 GLN A O 1
ATOM 686 N N . ALA A 1 88 ? -12.703 -2.506 12.422 1.00 68.44 88 ALA A N 1
ATOM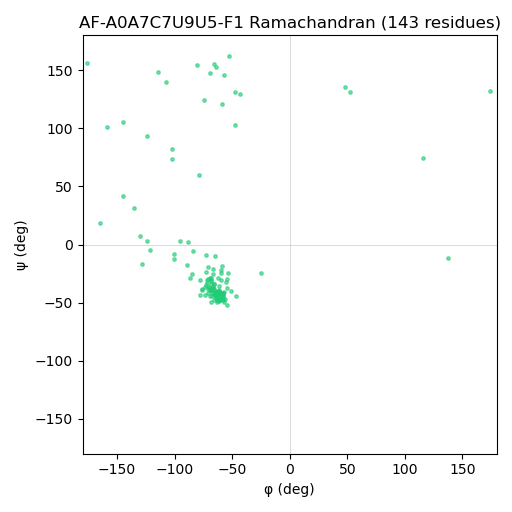 687 C CA . ALA A 1 88 ? -12.859 -1.295 13.218 1.00 68.44 88 ALA A CA 1
ATOM 688 C C . ALA A 1 88 ? -14.055 -1.323 14.182 1.00 68.44 88 ALA A C 1
ATOM 690 O O . ALA A 1 88 ? -14.135 -0.448 15.034 1.00 68.44 88 ALA A O 1
ATOM 691 N N . GLU A 1 89 ? -14.953 -2.316 14.117 1.00 65.25 89 GLU A N 1
ATOM 692 C CA . GLU A 1 89 ? -15.951 -2.516 15.184 1.00 65.25 89 GLU A CA 1
ATOM 693 C C . GLU A 1 89 ? -15.286 -2.767 16.553 1.00 65.25 89 GLU A C 1
ATOM 695 O O . GLU A 1 89 ? -15.878 -2.461 17.586 1.00 65.25 89 GLU A O 1
ATOM 700 N N . GLU A 1 90 ? -14.042 -3.258 16.559 1.00 67.31 90 GLU A N 1
ATOM 701 C CA . GLU A 1 90 ? -13.250 -3.529 17.764 1.00 67.31 90 GLU A CA 1
ATOM 702 C C . GLU A 1 90 ? -12.216 -2.432 18.076 1.00 67.31 90 GLU A C 1
ATOM 704 O O . GLU A 1 90 ? -11.658 -2.413 19.172 1.00 67.31 90 GLU A O 1
ATOM 709 N N . LEU A 1 91 ? -11.958 -1.511 17.138 1.00 70.56 91 LEU A N 1
ATOM 710 C CA . LEU A 1 91 ? -10.915 -0.487 17.255 1.00 70.56 91 LEU A CA 1
ATOM 711 C C . LEU A 1 91 ? -11.520 0.896 17.487 1.00 70.56 91 LEU A C 1
ATOM 713 O O . LEU A 1 91 ? -12.481 1.309 16.839 1.00 70.56 91 LEU A O 1
ATOM 717 N N . SER A 1 92 ? -10.900 1.678 18.363 1.00 81.50 92 SER A N 1
ATOM 718 C CA . SER A 1 92 ? -11.191 3.105 18.446 1.00 81.50 92 SER A CA 1
ATOM 719 C C . SER A 1 92 ? -10.766 3.828 17.162 1.00 81.50 92 SER A C 1
ATOM 721 O O . SER A 1 92 ? -9.834 3.424 16.462 1.00 81.50 92 SER A O 1
ATOM 723 N N . GLN A 1 93 ? -11.400 4.969 16.875 1.00 77.38 93 GLN A N 1
ATOM 724 C CA . GLN A 1 93 ? -11.031 5.809 15.729 1.00 77.38 93 GLN A CA 1
ATOM 725 C C . GLN A 1 93 ? -9.538 6.190 15.739 1.00 77.38 93 GLN A C 1
ATOM 727 O O . GLN A 1 93 ? -8.897 6.218 14.692 1.00 77.38 93 GLN A O 1
ATOM 732 N N . ALA A 1 94 ? -8.969 6.443 16.923 1.00 81.38 94 ALA A N 1
ATOM 733 C CA . ALA A 1 94 ? -7.558 6.788 17.074 1.00 81.38 94 ALA A CA 1
ATOM 734 C C . ALA A 1 94 ? -6.623 5.620 16.711 1.00 81.38 94 ALA A C 1
ATOM 736 O O . ALA A 1 94 ? -5.566 5.836 16.116 1.00 81.38 94 ALA A O 1
ATOM 737 N N . GLU A 1 95 ? -7.009 4.385 17.038 1.00 83.25 95 GLU A N 1
ATOM 738 C CA . GLU A 1 95 ? -6.264 3.182 16.653 1.00 83.25 95 GLU A CA 1
ATOM 739 C C . GLU A 1 95 ? -6.345 2.951 15.147 1.00 83.25 95 GLU A C 1
ATOM 741 O O . GLU A 1 95 ? -5.316 2.717 14.510 1.00 83.25 95 GLU A O 1
ATOM 746 N N . LEU A 1 96 ? -7.532 3.101 14.553 1.00 83.44 96 LEU A N 1
ATOM 747 C CA . LEU A 1 96 ? -7.694 3.021 13.104 1.00 83.44 96 LEU A CA 1
ATOM 748 C C . LEU A 1 96 ? -6.813 4.053 12.384 1.00 83.44 96 LEU A C 1
ATOM 750 O O . LEU A 1 96 ? -6.080 3.701 11.459 1.00 83.44 96 LEU A O 1
ATOM 754 N N . ASP A 1 97 ? -6.813 5.307 12.838 1.00 84.44 97 ASP A N 1
ATOM 755 C CA . ASP A 1 97 ? -5.970 6.362 12.269 1.00 84.44 97 ASP A CA 1
ATOM 756 C C . ASP A 1 97 ? -4.472 6.032 12.400 1.00 84.44 97 ASP A C 1
ATOM 758 O O . ASP A 1 97 ? -3.695 6.254 11.461 1.00 84.44 97 ASP A O 1
ATOM 762 N N . ALA A 1 98 ? -4.052 5.456 13.531 1.00 87.88 98 ALA A N 1
ATOM 763 C CA . ALA A 1 98 ? -2.679 5.002 13.739 1.00 87.88 98 ALA A CA 1
ATOM 764 C C . ALA A 1 98 ? -2.301 3.854 12.786 1.00 87.88 98 ALA A C 1
ATOM 766 O O . ALA A 1 98 ? -1.222 3.889 12.179 1.00 87.88 98 ALA A O 1
ATOM 767 N N . HIS A 1 99 ? -3.191 2.878 12.587 1.00 87.12 99 HIS A N 1
ATOM 768 C CA . HIS A 1 99 ? -3.000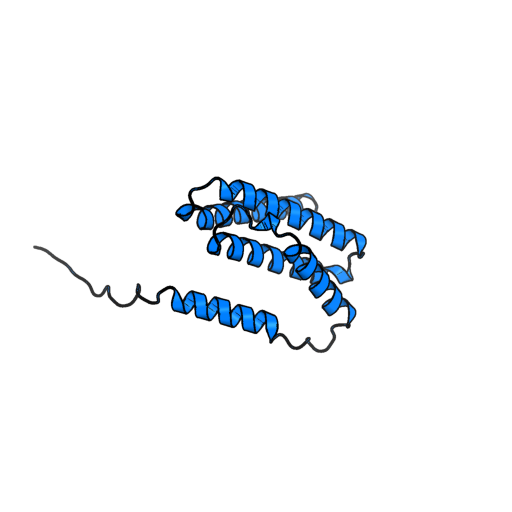 1.783 11.636 1.00 87.12 99 HIS A CA 1
ATOM 769 C C . HIS A 1 99 ? -2.915 2.285 10.190 1.00 87.12 99 HIS A C 1
ATOM 771 O O . HIS A 1 99 ? -2.007 1.887 9.454 1.00 87.12 99 HIS A O 1
ATOM 777 N N . LEU A 1 100 ? -3.776 3.224 9.791 1.00 87.81 100 LEU A N 1
ATOM 778 C CA . LEU A 1 100 ? -3.730 3.848 8.466 1.00 87.81 100 LEU A CA 1
ATOM 779 C C . LEU A 1 100 ? -2.455 4.679 8.266 1.00 87.81 100 LEU A C 1
ATOM 781 O O . LEU A 1 100 ? -1.846 4.660 7.193 1.00 87.81 100 LEU A O 1
ATOM 785 N N . ALA A 1 101 ? -1.994 5.390 9.297 1.00 89.31 101 ALA A N 1
ATOM 786 C CA . ALA A 1 101 ? -0.720 6.100 9.252 1.00 89.31 101 ALA A CA 1
ATOM 787 C C . ALA A 1 101 ? 0.469 5.138 9.089 1.00 89.31 101 ALA A C 1
ATOM 789 O O . ALA A 1 101 ? 1.378 5.415 8.300 1.00 89.31 101 ALA A O 1
ATOM 790 N N . ALA A 1 102 ? 0.461 4.000 9.788 1.00 90.56 102 ALA A N 1
ATOM 791 C CA . ALA A 1 102 ? 1.471 2.958 9.631 1.00 90.56 102 ALA A CA 1
ATOM 792 C C . ALA A 1 102 ? 1.443 2.348 8.220 1.00 90.56 102 ALA A C 1
ATOM 794 O O . ALA A 1 102 ? 2.492 2.233 7.582 1.00 90.56 102 ALA A O 1
ATOM 795 N N . LEU A 1 103 ? 0.252 2.052 7.692 1.00 91.19 103 LEU A N 1
ATOM 796 C CA . LEU A 1 103 ? 0.064 1.543 6.334 1.00 91.19 103 LEU A CA 1
ATOM 797 C C . LEU A 1 103 ? 0.646 2.500 5.285 1.00 91.19 103 LEU A C 1
ATOM 799 O O . LEU A 1 103 ? 1.452 2.081 4.453 1.00 91.19 103 LEU A O 1
ATOM 803 N N . ARG A 1 104 ? 0.345 3.802 5.379 1.00 91.12 104 ARG A N 1
ATOM 804 C CA . ARG A 1 104 ? 0.922 4.819 4.482 1.00 91.12 104 ARG A CA 1
ATOM 805 C C . ARG A 1 104 ? 2.445 4.858 4.544 1.00 91.12 104 ARG A C 1
ATOM 807 O O . ARG A 1 104 ? 3.100 4.937 3.507 1.00 91.12 104 ARG A O 1
ATOM 814 N N . ARG A 1 105 ? 3.043 4.765 5.737 1.00 91.44 105 ARG A N 1
ATOM 815 C CA . ARG A 1 105 ? 4.513 4.720 5.886 1.00 91.44 105 ARG A CA 1
ATOM 816 C C . ARG A 1 105 ? 5.116 3.500 5.191 1.00 91.44 105 ARG A C 1
ATOM 818 O O . ARG A 1 105 ? 6.151 3.630 4.535 1.00 91.44 105 ARG A O 1
ATOM 825 N N . THR A 1 106 ? 4.469 2.343 5.306 1.00 93.38 106 THR A N 1
ATOM 826 C CA . THR A 1 106 ? 4.882 1.114 4.618 1.00 93.38 106 THR A CA 1
ATOM 827 C C . THR A 1 106 ? 4.801 1.281 3.107 1.00 93.38 106 THR A C 1
ATOM 829 O O . THR A 1 106 ? 5.797 1.068 2.420 1.00 93.38 106 THR A O 1
ATOM 832 N N . MET A 1 107 ? 3.674 1.771 2.588 1.00 93.00 107 MET A N 1
ATOM 833 C CA . MET A 1 107 ? 3.514 2.025 1.156 1.00 93.00 107 MET A CA 1
ATOM 834 C C . MET A 1 107 ? 4.558 3.023 0.631 1.00 93.00 107 MET A C 1
ATOM 836 O O . MET A 1 107 ? 5.182 2.764 -0.395 1.00 93.00 107 MET A O 1
ATOM 840 N N . LYS A 1 108 ? 4.853 4.108 1.366 1.00 92.88 108 LYS A N 1
ATOM 841 C CA . LYS A 1 108 ? 5.935 5.052 1.015 1.00 92.88 108 LYS A CA 1
ATOM 842 C C . LYS A 1 108 ? 7.298 4.379 0.935 1.00 92.88 108 LYS A C 1
ATOM 844 O O . LYS A 1 108 ? 8.086 4.683 0.042 1.00 92.88 108 LYS A O 1
ATOM 849 N N . ARG A 1 109 ? 7.607 3.483 1.875 1.00 93.56 109 ARG A N 1
ATOM 850 C CA . ARG A 1 109 ? 8.872 2.739 1.870 1.00 93.56 109 ARG A CA 1
ATOM 851 C C . ARG A 1 109 ? 8.968 1.843 0.639 1.00 93.56 109 ARG A C 1
ATOM 853 O O . ARG A 1 109 ? 9.999 1.875 -0.030 1.00 93.56 109 ARG A O 1
ATOM 860 N N . ILE A 1 110 ? 7.901 1.106 0.331 1.00 93.69 110 ILE A N 1
ATOM 861 C CA . IL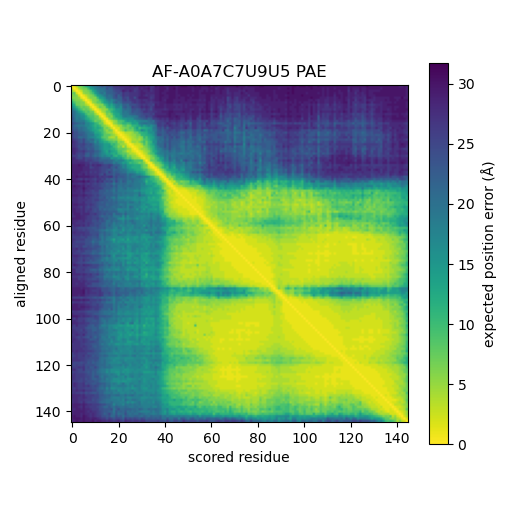E A 1 110 ? 7.833 0.225 -0.840 1.00 93.69 110 ILE A CA 1
ATOM 862 C C . ILE A 1 110 ? 7.990 1.039 -2.122 1.00 93.69 110 ILE A C 1
ATOM 864 O O . ILE A 1 110 ? 8.844 0.709 -2.938 1.00 93.69 110 ILE A O 1
ATOM 868 N N . SER A 1 111 ? 7.248 2.139 -2.254 1.00 92.31 111 SER A N 1
ATOM 869 C CA . SER A 1 111 ? 7.323 3.053 -3.396 1.00 92.31 111 SER A CA 1
ATOM 870 C C . SER A 1 111 ? 8.748 3.551 -3.634 1.00 92.31 111 SER A C 1
ATOM 872 O O . SER A 1 111 ? 9.322 3.311 -4.693 1.00 92.31 111 SER A O 1
ATOM 874 N N . ARG A 1 112 ? 9.400 4.090 -2.596 1.00 93.62 112 ARG A N 1
ATOM 875 C CA . ARG A 1 112 ? 10.797 4.548 -2.675 1.00 93.62 112 ARG A CA 1
ATOM 876 C C . ARG A 1 112 ? 11.787 3.433 -3.003 1.00 93.62 112 ARG A C 1
ATOM 878 O O . ARG A 1 112 ? 12.809 3.677 -3.638 1.00 93.62 112 ARG A O 1
ATOM 885 N N . GLN A 1 113 ? 11.562 2.217 -2.509 1.00 93.50 113 GLN A N 1
ATOM 886 C CA . GLN A 1 113 ? 12.454 1.085 -2.771 1.00 93.50 113 GLN A CA 1
ATOM 887 C C . GLN A 1 113 ? 12.267 0.516 -4.178 1.00 93.50 113 GLN A C 1
ATOM 889 O O . GLN A 1 113 ? 13.258 0.153 -4.812 1.00 93.50 113 GLN A O 1
ATOM 894 N N . ALA A 1 114 ? 11.032 0.450 -4.668 1.00 93.06 114 ALA A N 1
ATOM 895 C CA . ALA A 1 114 ? 10.725 0.017 -6.022 1.00 93.06 114 ALA A CA 1
ATOM 896 C C . ALA A 1 114 ? 11.113 1.069 -7.065 1.00 93.06 114 ALA A C 1
ATOM 898 O O . ALA A 1 114 ? 11.645 0.698 -8.107 1.00 93.06 114 ALA A O 1
ATOM 899 N N . GLY A 1 115 ? 10.980 2.360 -6.750 1.00 92.94 115 GLY A N 1
ATOM 900 C CA . GLY A 1 115 ? 11.390 3.469 -7.612 1.00 92.94 115 GLY A CA 1
ATOM 901 C C . GLY A 1 115 ? 12.882 3.486 -7.962 1.00 92.94 115 GLY A C 1
ATOM 902 O O . GLY A 1 115 ? 13.272 4.010 -9.000 1.00 92.94 115 GLY A O 1
ATOM 903 N N . LYS A 1 116 ? 13.731 2.833 -7.153 1.00 94.12 116 LYS A N 1
ATOM 904 C CA . LYS A 1 116 ? 15.164 2.644 -7.454 1.00 94.12 116 LYS A CA 1
ATOM 905 C C . LYS A 1 116 ? 15.426 1.663 -8.600 1.00 94.12 116 LYS A C 1
ATOM 907 O O . LYS A 1 116 ? 16.534 1.640 -9.131 1.00 94.12 116 LYS A O 1
ATOM 912 N N . ALA A 1 117 ? 14.460 0.810 -8.938 1.00 93.38 117 ALA A N 1
ATOM 913 C CA . ALA A 1 117 ? 14.582 -0.114 -10.055 1.00 93.38 117 ALA A CA 1
ATOM 914 C C . ALA A 1 117 ? 14.283 0.596 -11.383 1.00 93.38 117 ALA A C 1
ATOM 916 O O . ALA A 1 117 ? 13.529 1.568 -11.437 1.00 93.38 117 ALA A O 1
ATOM 917 N N . ALA A 1 118 ? 14.837 0.069 -12.479 1.00 93.69 118 ALA A N 1
ATOM 918 C CA . ALA A 1 118 ? 14.494 0.538 -13.818 1.00 93.69 118 ALA A CA 1
ATOM 919 C C . ALA A 1 118 ? 12.974 0.413 -14.060 1.00 93.69 118 ALA A C 1
ATOM 921 O O . ALA A 1 118 ? 12.392 -0.577 -13.610 1.00 93.69 118 ALA A O 1
ATOM 922 N N . PRO A 1 119 ? 12.333 1.324 -14.823 1.00 91.50 119 PRO A N 1
ATOM 923 C CA . PRO A 1 119 ? 10.875 1.359 -15.001 1.00 91.50 119 PRO A CA 1
ATOM 924 C C . PRO A 1 119 ? 10.233 -0.001 -15.320 1.00 91.50 119 PRO A C 1
ATOM 926 O O . PRO A 1 119 ? 9.253 -0.395 -14.697 1.00 91.50 119 PRO A O 1
ATOM 929 N N . LYS A 1 120 ? 10.846 -0.780 -16.223 1.00 89.75 120 LYS A N 1
ATOM 930 C CA . LYS A 1 120 ? 10.363 -2.113 -16.636 1.00 89.75 120 LYS A CA 1
ATOM 931 C C . LYS A 1 120 ? 10.416 -3.177 -15.529 1.00 89.75 120 LYS A C 1
ATOM 933 O O . LYS A 1 120 ? 9.731 -4.185 -15.630 1.00 89.75 120 LYS A O 1
ATOM 938 N N . ALA A 1 121 ? 11.238 -2.974 -14.503 1.00 93.25 121 ALA A N 1
ATOM 939 C CA . ALA A 1 121 ? 11.413 -3.887 -13.376 1.00 93.25 121 ALA A CA 1
ATOM 940 C C . ALA A 1 121 ? 10.633 -3.448 -12.123 1.00 93.25 121 ALA A C 1
ATOM 942 O O . ALA A 1 121 ? 10.568 -4.204 -11.154 1.00 93.25 121 ALA A O 1
ATOM 943 N N . GLN A 1 122 ? 10.040 -2.248 -12.117 1.00 92.38 122 GLN A N 1
ATOM 944 C CA . GLN A 1 122 ? 9.372 -1.707 -10.931 1.00 92.38 122 GLN A CA 1
ATOM 945 C C . GLN A 1 122 ? 8.167 -2.544 -10.498 1.00 92.38 122 GLN A C 1
ATOM 947 O O . GLN A 1 122 ? 8.017 -2.790 -9.308 1.00 92.38 122 GLN A O 1
ATOM 952 N N . VAL A 1 123 ? 7.348 -3.033 -11.437 1.00 92.62 123 VAL A N 1
ATOM 953 C CA . VAL A 1 123 ? 6.174 -3.874 -11.122 1.00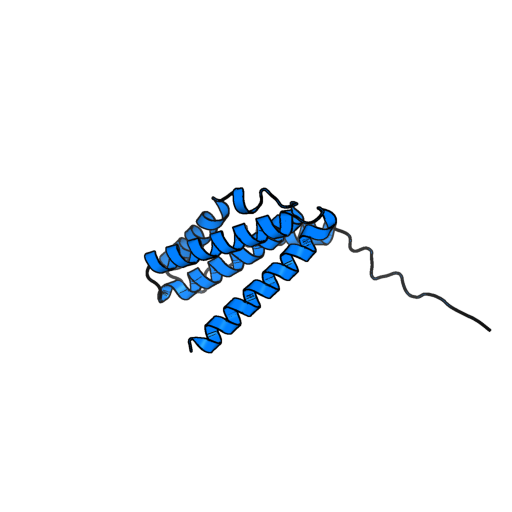 92.62 123 VAL A CA 1
ATOM 954 C C . VAL A 1 123 ? 6.587 -5.119 -10.338 1.00 92.62 123 VAL A C 1
ATOM 956 O O . VAL A 1 123 ? 6.032 -5.405 -9.279 1.00 92.62 123 VAL A O 1
ATOM 959 N N . GLU A 1 124 ? 7.601 -5.833 -10.825 1.00 92.19 124 GLU A N 1
ATOM 960 C CA . GLU A 1 124 ? 8.097 -7.030 -10.149 1.00 92.19 124 GLU A CA 1
ATOM 961 C C . GLU A 1 124 ? 8.747 -6.683 -8.808 1.00 92.19 124 GLU A C 1
ATOM 963 O O . GLU A 1 124 ? 8.547 -7.371 -7.809 1.00 92.19 124 GLU A O 1
ATOM 968 N N . ARG A 1 125 ? 9.454 -5.549 -8.740 1.00 94.38 125 ARG A N 1
ATOM 969 C CA . ARG A 1 125 ? 10.038 -5.082 -7.485 1.00 94.38 125 ARG A CA 1
ATOM 970 C C . ARG A 1 125 ? 8.976 -4.766 -6.431 1.00 94.38 125 ARG A C 1
ATOM 972 O O . ARG A 1 125 ? 9.183 -5.119 -5.273 1.00 94.38 125 ARG A O 1
ATOM 979 N N . VAL A 1 126 ? 7.855 -4.146 -6.810 1.00 93.25 126 VAL A N 1
ATOM 980 C CA . VAL A 1 126 ? 6.724 -3.914 -5.898 1.00 93.25 126 VAL A CA 1
ATOM 981 C C . VAL A 1 126 ? 6.165 -5.248 -5.402 1.00 93.25 126 VAL A C 1
ATOM 983 O O . VAL A 1 126 ? 6.002 -5.402 -4.197 1.00 93.25 126 VAL A O 1
ATOM 986 N N . ARG A 1 127 ? 5.942 -6.236 -6.280 1.00 91.56 127 ARG A N 1
ATOM 987 C CA . ARG A 1 127 ? 5.430 -7.563 -5.878 1.00 91.56 127 ARG A CA 1
ATOM 988 C C . ARG A 1 127 ? 6.307 -8.243 -4.832 1.00 91.56 127 ARG A C 1
ATOM 990 O O . ARG A 1 127 ? 5.791 -8.719 -3.826 1.00 91.56 127 ARG A O 1
ATOM 997 N N . VAL A 1 128 ? 7.622 -8.245 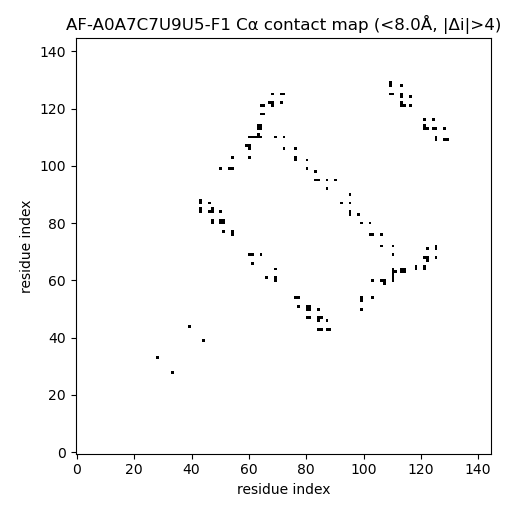-5.047 1.00 94.50 128 VAL A N 1
ATOM 998 C CA . VAL A 1 128 ? 8.581 -8.828 -4.097 1.00 94.50 128 VAL A CA 1
ATOM 999 C C . VAL A 1 128 ? 8.500 -8.125 -2.739 1.00 94.50 128 VAL A C 1
ATOM 1001 O O . VAL A 1 128 ? 8.370 -8.785 -1.713 1.00 94.50 128 VAL A O 1
ATOM 1004 N N . LEU A 1 129 ? 8.509 -6.790 -2.723 1.00 94.19 129 LEU A N 1
ATOM 1005 C CA . LEU A 1 129 ? 8.453 -6.006 -1.482 1.00 94.19 129 LEU A CA 1
ATOM 1006 C C . LEU A 1 129 ? 7.123 -6.172 -0.728 1.00 94.19 129 LEU A C 1
ATOM 1008 O O . LEU A 1 129 ? 7.100 -6.146 0.504 1.00 94.19 129 LEU A O 1
ATOM 1012 N N . LEU A 1 130 ? 6.015 -6.345 -1.452 1.00 92.94 130 LEU A N 1
ATOM 1013 C CA . LEU A 1 130 ? 4.714 -6.644 -0.857 1.00 92.94 130 LEU A CA 1
ATOM 1014 C C . LEU A 1 130 ? 4.710 -8.020 -0.192 1.00 92.94 130 LEU A C 1
ATOM 1016 O O . LEU A 1 130 ? 4.329 -8.119 0.971 1.00 92.94 130 LEU A O 1
ATOM 1020 N N . ALA A 1 131 ? 5.211 -9.049 -0.879 1.00 91.25 131 ALA A N 1
ATOM 1021 C CA . ALA A 1 131 ? 5.319 -10.393 -0.316 1.00 91.25 131 ALA A CA 1
ATOM 1022 C C . ALA A 1 131 ? 6.207 -10.417 0.942 1.00 91.25 131 ALA A C 1
ATOM 1024 O O . ALA A 1 131 ? 5.833 -11.009 1.953 1.00 91.25 131 ALA A O 1
ATOM 1025 N N . GLU A 1 132 ? 7.348 -9.718 0.923 1.00 90.62 132 GLU A N 1
ATOM 1026 C CA . GLU A 1 132 ? 8.218 -9.557 2.098 1.00 90.62 132 GLU A CA 1
ATOM 1027 C C . GLU A 1 132 ? 7.473 -8.896 3.268 1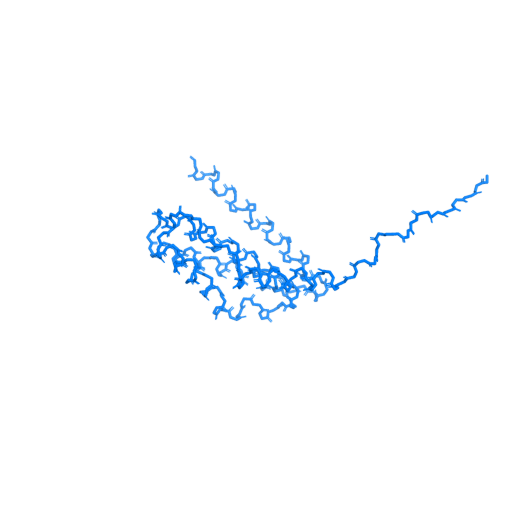.00 90.62 132 GLU A C 1
ATOM 1029 O O . GLU A 1 132 ? 7.553 -9.355 4.408 1.00 90.62 132 GLU A O 1
ATOM 1034 N N . THR A 1 133 ? 6.709 -7.838 2.986 1.00 90.62 133 THR A N 1
ATOM 1035 C CA . THR A 1 133 ? 5.930 -7.112 3.998 1.00 90.62 133 THR A CA 1
ATOM 1036 C C . THR A 1 133 ? 4.851 -7.998 4.618 1.00 90.62 133 THR A C 1
ATOM 1038 O O . THR A 1 133 ? 4.701 -8.024 5.839 1.00 90.62 133 THR A O 1
ATOM 1041 N N . GLU A 1 134 ? 4.113 -8.745 3.798 1.00 87.44 134 GLU A N 1
ATOM 1042 C CA . GLU A 1 134 ? 3.078 -9.670 4.265 1.00 87.44 134 GLU A CA 1
ATOM 1043 C C . GLU A 1 134 ? 3.667 -10.803 5.104 1.00 87.44 134 GLU A C 1
ATOM 1045 O O . GLU A 1 134 ? 3.104 -11.165 6.137 1.00 87.44 134 GLU A O 1
ATOM 1050 N N . MET A 1 135 ? 4.827 -11.335 4.712 1.00 84.56 135 MET A N 1
ATOM 1051 C CA . MET A 1 135 ? 5.536 -12.336 5.505 1.00 84.56 135 MET A CA 1
ATOM 1052 C C . MET A 1 135 ? 5.930 -11.799 6.884 1.00 84.56 135 MET A C 1
ATOM 1054 O O . MET A 1 135 ? 5.689 -12.483 7.878 1.00 84.56 135 MET A O 1
ATOM 1058 N N . VAL A 1 136 ? 6.490 -10.587 6.962 1.00 81.75 136 VAL A N 1
ATOM 1059 C CA . VAL A 1 136 ? 6.861 -9.960 8.244 1.00 81.75 136 VAL A CA 1
ATOM 1060 C C . VAL A 1 136 ? 5.630 -9.761 9.127 1.00 81.75 136 VAL A C 1
ATOM 1062 O O . VAL A 1 136 ? 5.634 -10.198 10.274 1.00 81.75 136 VAL A O 1
ATOM 1065 N N . GLN A 1 137 ? 4.546 -9.204 8.581 1.00 79.00 137 GLN A N 1
ATOM 1066 C CA . GLN A 1 137 ? 3.301 -8.996 9.332 1.00 79.00 137 GLN A CA 1
ATOM 1067 C C . GLN A 1 137 ? 2.694 -10.313 9.837 1.00 79.00 137 GLN A C 1
ATOM 1069 O O . GLN A 1 137 ? 2.222 -10.392 10.970 1.00 79.00 137 GLN A O 1
ATOM 1074 N N . ASN A 1 138 ? 2.735 -11.370 9.022 1.00 77.19 138 ASN A N 1
ATOM 1075 C CA . ASN A 1 138 ? 2.246 -12.692 9.413 1.00 77.19 138 ASN A CA 1
ATOM 1076 C C . ASN A 1 138 ? 3.110 -13.349 10.499 1.00 77.19 138 ASN A C 1
ATOM 1078 O O . ASN A 1 138 ? 2.595 -14.137 11.289 1.00 77.19 138 ASN A O 1
ATOM 1082 N N . LEU A 1 139 ? 4.415 -13.069 10.534 1.00 74.62 139 LEU A N 1
ATOM 1083 C CA . LEU A 1 139 ? 5.304 -13.550 11.593 1.00 74.62 139 LEU A CA 1
ATOM 1084 C C . LEU A 1 139 ? 5.068 -12.792 12.902 1.00 74.62 139 LEU A C 1
ATOM 1086 O O . LEU A 1 139 ? 4.961 -13.425 13.948 1.00 74.62 139 LEU A O 1
ATOM 1090 N N . GLU A 1 140 ? 4.919 -11.469 12.844 1.00 72.12 140 GLU A N 1
ATOM 1091 C CA . GLU A 1 140 ? 4.603 -10.639 14.014 1.00 72.12 140 GLU A CA 1
ATOM 1092 C C . GLU A 1 140 ? 3.271 -11.054 14.654 1.00 72.12 140 GLU A C 1
ATOM 1094 O O . GLU A 1 140 ? 3.204 -11.241 15.868 1.00 72.12 140 GLU A O 1
ATOM 1099 N N . ALA A 1 141 ? 2.243 -11.318 13.839 1.00 72.56 141 ALA A N 1
ATOM 1100 C CA . ALA A 1 141 ? 0.951 -11.808 14.317 1.00 72.56 141 ALA A CA 1
ATOM 1101 C C . ALA A 1 141 ? 1.028 -13.187 15.003 1.00 72.56 141 ALA A C 1
ATOM 1103 O O . ALA A 1 141 ? 0.223 -13.476 15.880 1.00 72.56 141 ALA A O 1
ATOM 1104 N N . LYS A 1 142 ? 1.984 -14.043 14.617 1.00 66.06 142 LYS A N 1
ATOM 1105 C CA . LYS A 1 142 ? 2.172 -15.383 15.206 1.00 66.06 142 LYS A CA 1
ATOM 1106 C C . LYS A 1 142 ? 3.018 -15.387 16.474 1.00 66.06 142 LYS A C 1
ATOM 1108 O O . LYS A 1 142 ? 2.920 -16.331 17.244 1.00 66.06 142 LYS A O 1
ATOM 1113 N N . ILE A 1 143 ? 3.893 -14.399 16.647 1.00 69.81 143 ILE A N 1
ATOM 1114 C CA . ILE A 1 143 ? 4.761 -14.281 17.829 1.00 69.81 143 ILE A CA 1
ATOM 1115 C C . ILE A 1 143 ? 4.041 -13.522 18.954 1.00 69.81 143 ILE A C 1
ATOM 1117 O O . ILE A 1 143 ? 4.325 -13.753 20.125 1.00 69.81 143 ILE A O 1
ATOM 1121 N N . GLY A 1 144 ? 3.121 -12.618 18.601 1.00 52.84 144 GLY A N 1
ATOM 1122 C CA . GLY A 1 144 ? 2.306 -11.854 19.550 1.00 52.84 144 GLY A CA 1
ATOM 1123 C C . GLY A 1 144 ? 0.992 -12.517 19.988 1.00 52.84 144 GLY A C 1
ATOM 1124 O O . GLY A 1 144 ? 0.248 -11.877 20.728 1.00 52.84 144 GLY A O 1
ATOM 1125 N N . ALA A 1 145 ? 0.698 -13.740 19.530 1.00 47.25 145 ALA A N 1
ATOM 1126 C CA . ALA A 1 145 ? -0.475 -14.544 19.900 1.00 47.25 145 ALA A CA 1
ATOM 1127 C C . ALA A 1 145 ? -0.064 -15.727 20.786 1.00 47.25 145 ALA A C 1
ATOM 1129 O O . ALA A 1 145 ? -0.833 -16.053 21.717 1.00 47.25 145 ALA A O 1
#

Radius of gyration: 19.54 Å; Cα contacts (8 Å, |Δi|>4): 79; chains: 1; bounding box: 44×50×58 Å

Mean predicted aligned error: 13.34 Å

pLDDT: mean 71.3, std 20.82, range [31.75, 94.5]

Foldseek 3Di:
DDDDDDPPDDPPPPDPVVVVVVVVVVVVCVVPDDDPDPPDDPVLVVQLVVLLVLLVVCPLLAVLADPLLSVVLSVVLSVVSNVLSVVCVVPDPVVSVVVSVVSSVLSNVQNVQLSPDDHVCSNVSSVVSVVVVVVVVVVVVVVVD